Protein AF-A0A966EDP6-F1 (afdb_monomer_lite)

Structure (mmCIF, N/CA/C/O backbone):
data_AF-A0A966EDP6-F1
#
_entry.id   AF-A0A966EDP6-F1
#
loop_
_atom_site.group_PDB
_atom_site.id
_atom_site.type_symbol
_atom_site.label_atom_id
_atom_site.label_alt_id
_atom_site.label_comp_id
_atom_site.label_asym_id
_atom_site.label_entity_id
_atom_site.label_seq_id
_atom_site.pdbx_PDB_ins_code
_atom_site.Cartn_x
_atom_site.Cartn_y
_atom_site.Cartn_z
_atom_site.occupancy
_atom_site.B_iso_or_equiv
_atom_site.auth_seq_id
_atom_site.auth_comp_id
_atom_site.auth_asym_id
_atom_site.auth_atom_id
_atom_site.pdbx_PDB_model_num
ATOM 1 N N . MET A 1 1 ? 4.973 -8.907 -19.519 1.00 63.75 1 MET A N 1
ATOM 2 C CA . MET A 1 1 ? 4.890 -7.457 -19.222 1.00 63.75 1 MET A CA 1
ATOM 3 C C . MET A 1 1 ? 6.266 -6.964 -18.789 1.00 63.75 1 MET A C 1
ATOM 5 O O . MET A 1 1 ? 6.987 -7.720 -18.146 1.00 63.75 1 MET A O 1
ATOM 9 N N . ARG A 1 2 ? 6.685 -5.769 -19.232 1.00 78.50 2 ARG A N 1
ATOM 10 C CA . ARG A 1 2 ? 8.035 -5.213 -19.006 1.00 78.50 2 ARG A CA 1
ATOM 11 C C . ARG A 1 2 ? 7.975 -4.194 -17.868 1.00 78.50 2 ARG A C 1
ATOM 13 O O . ARG A 1 2 ? 7.036 -3.411 -17.807 1.00 78.50 2 ARG A O 1
ATOM 20 N N . LYS A 1 3 ? 8.975 -4.198 -16.982 1.00 82.62 3 LYS A N 1
ATOM 21 C CA . LYS A 1 3 ? 9.083 -3.228 -15.879 1.00 82.62 3 LYS A CA 1
ATOM 22 C C . LYS A 1 3 ? 9.094 -1.801 -16.444 1.00 82.62 3 LYS A C 1
ATOM 24 O O . LYS A 1 3 ? 9.793 -1.544 -17.423 1.00 82.62 3 LYS A O 1
ATOM 29 N N . ARG A 1 4 ? 8.347 -0.879 -15.820 1.00 84.31 4 ARG A N 1
ATOM 30 C CA . ARG A 1 4 ? 8.256 0.534 -16.254 1.00 84.31 4 ARG A CA 1
ATOM 31 C C . ARG A 1 4 ? 9.527 1.347 -15.982 1.00 84.31 4 ARG A C 1
ATOM 33 O O . ARG A 1 4 ? 9.633 2.482 -16.429 1.00 84.31 4 ARG A O 1
ATOM 40 N N . TRP A 1 5 ? 10.481 0.783 -15.248 1.00 87.44 5 TRP A N 1
ATOM 41 C CA . TRP A 1 5 ? 11.733 1.432 -14.878 1.00 87.44 5 TRP A CA 1
ATOM 42 C C . TRP A 1 5 ? 12.936 0.668 -15.422 1.00 87.44 5 TRP A C 1
ATOM 44 O O . TRP A 1 5 ? 12.939 -0.562 -15.470 1.00 87.44 5 TRP A O 1
ATOM 54 N N . GLN A 1 6 ? 13.969 1.419 -15.806 1.00 88.94 6 GLN A N 1
ATOM 55 C CA . GLN A 1 6 ? 15.251 0.864 -16.247 1.00 88.94 6 GLN A CA 1
ATOM 56 C C . GLN A 1 6 ? 16.182 0.618 -15.053 1.00 88.94 6 GLN A C 1
ATOM 58 O O . GLN A 1 6 ? 16.721 -0.474 -14.920 1.00 88.94 6 GLN A O 1
ATOM 63 N N . ASN A 1 7 ? 16.271 1.584 -14.132 1.00 91.06 7 ASN A N 1
ATOM 64 C CA . ASN A 1 7 ? 17.024 1.479 -12.882 1.00 91.06 7 ASN A CA 1
ATOM 65 C C . ASN A 1 7 ? 16.074 1.676 -11.69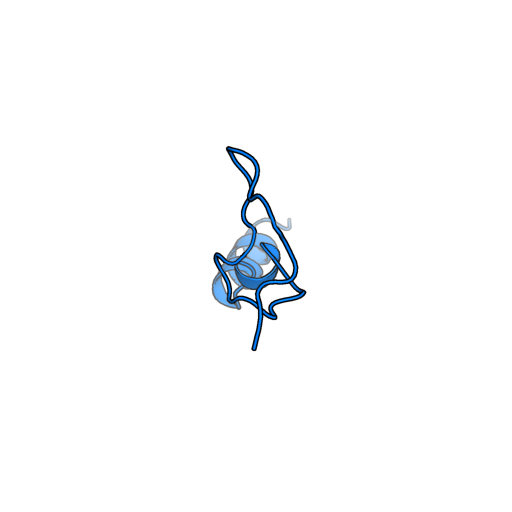5 1.00 91.06 7 ASN A C 1
ATOM 67 O O . ASN A 1 7 ? 15.240 2.581 -11.720 1.00 91.06 7 ASN A O 1
ATOM 71 N N . ARG A 1 8 ? 16.185 0.830 -10.665 1.00 91.56 8 ARG A N 1
ATOM 72 C CA . ARG A 1 8 ? 15.471 0.996 -9.389 1.00 91.56 8 ARG A CA 1
ATOM 73 C C . ARG A 1 8 ? 16.399 1.744 -8.422 1.00 91.56 8 ARG A C 1
ATOM 75 O O . ARG A 1 8 ? 17.427 1.171 -8.074 1.00 91.56 8 ARG A O 1
ATOM 82 N N . PRO A 1 9 ? 16.072 2.979 -7.998 1.00 93.81 9 PRO A N 1
ATOM 83 C CA . PRO A 1 9 ? 16.875 3.693 -7.009 1.00 93.81 9 PRO A CA 1
ATOM 84 C C . PRO A 1 9 ? 16.928 2.946 -5.674 1.00 93.81 9 PRO A C 1
ATOM 86 O O . PRO A 1 9 ? 15.967 2.265 -5.301 1.00 93.81 9 PRO A O 1
ATOM 89 N N . GLU A 1 10 ? 18.024 3.110 -4.939 1.00 94.25 10 GLU A N 1
ATOM 90 C CA . GLU A 1 10 ? 18.137 2.607 -3.570 1.00 94.25 10 GLU A CA 1
ATOM 91 C C . GLU A 1 10 ? 17.043 3.223 -2.679 1.00 94.25 10 GLU A C 1
ATOM 93 O O . GLU A 1 10 ? 16.685 4.391 -2.824 1.00 94.25 10 GLU A O 1
ATOM 98 N N . GLY A 1 11 ? 16.433 2.408 -1.815 1.00 91.50 11 GLY A N 1
ATOM 99 C CA . GLY A 1 11 ? 15.294 2.816 -0.981 1.00 91.50 11 GLY A CA 1
ATOM 100 C C . GLY A 1 11 ? 13.951 2.950 -1.717 1.00 91.50 11 GLY A C 1
ATOM 101 O O . GLY A 1 11 ? 12.923 3.173 -1.077 1.00 91.50 11 GLY A O 1
ATOM 102 N N . SER A 1 12 ? 13.909 2.788 -3.044 1.00 91.56 12 SER A N 1
ATOM 103 C CA . SER A 1 12 ? 12.649 2.801 -3.794 1.00 91.56 12 SER A CA 1
ATOM 104 C C . SER A 1 12 ? 11.829 1.533 -3.549 1.00 91.56 12 SER A C 1
ATOM 106 O O . SER A 1 12 ? 12.381 0.437 -3.458 1.00 91.56 12 SER A O 1
ATOM 108 N N . THR A 1 13 ? 10.501 1.678 -3.544 1.00 91.31 13 THR A N 1
ATOM 109 C CA . THR A 1 13 ? 9.521 0.578 -3.425 1.00 91.31 13 THR A CA 1
ATOM 110 C C . THR A 1 13 ? 8.977 0.089 -4.778 1.00 91.31 13 THR A C 1
ATOM 112 O O . THR A 1 13 ? 7.949 -0.586 -4.859 1.00 91.31 13 THR A O 1
ATOM 115 N N . TRP A 1 14 ? 9.631 0.451 -5.889 1.00 92.25 14 TRP A N 1
ATOM 116 C CA . TRP A 1 14 ? 9.166 0.099 -7.235 1.00 92.25 14 TRP A CA 1
ATOM 117 C C . TRP A 1 14 ? 9.174 -1.412 -7.486 1.00 92.25 14 TRP A C 1
ATOM 119 O O . TRP A 1 14 ? 10.219 -2.067 -7.449 1.00 92.25 14 TRP A O 1
ATOM 129 N N . GLY A 1 15 ? 7.994 -1.941 -7.813 1.00 91.75 15 GLY A N 1
ATOM 130 C CA . GLY A 1 15 ? 7.781 -3.354 -8.113 1.00 91.75 15 GLY A CA 1
ATOM 131 C C . GLY A 1 15 ? 7.508 -4.241 -6.907 1.00 91.75 15 GLY A C 1
ATOM 132 O O . GLY A 1 15 ? 7.188 -5.407 -7.115 1.00 91.75 15 GLY A O 1
ATOM 133 N N . ASP A 1 16 ? 7.570 -3.713 -5.682 1.00 94.88 16 ASP A N 1
ATOM 134 C CA . ASP A 1 16 ? 7.336 -4.509 -4.467 1.00 94.88 16 ASP A CA 1
ATOM 135 C C . ASP A 1 16 ? 5.904 -5.052 -4.395 1.00 94.88 1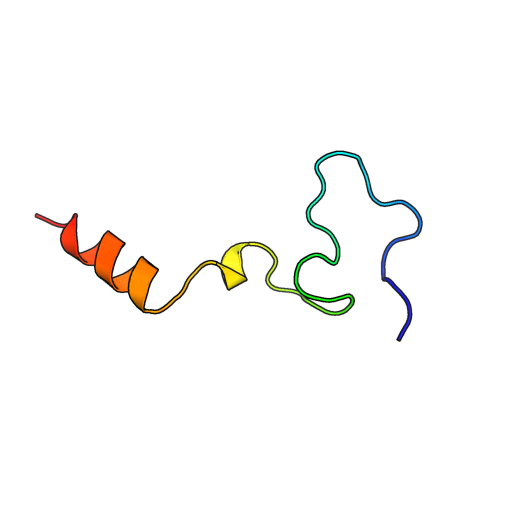6 ASP A C 1
ATOM 137 O O . ASP A 1 16 ? 5.670 -6.129 -3.858 1.00 94.88 16 ASP A O 1
ATOM 141 N N . PHE A 1 17 ? 4.954 -4.339 -5.005 1.00 94.50 17 PHE A N 1
ATOM 142 C CA . PHE A 1 17 ? 3.548 -4.739 -5.104 1.00 94.50 17 PHE A CA 1
ATOM 143 C C . PHE A 1 17 ? 3.172 -5.285 -6.492 1.00 94.50 17 PHE A C 1
ATOM 145 O O . PHE A 1 17 ? 1.994 -5.443 -6.801 1.00 94.50 17 PHE A O 1
ATOM 152 N N . GLY A 1 18 ? 4.164 -5.570 -7.340 1.00 93.38 18 GLY A N 1
ATOM 153 C CA . GLY A 1 18 ? 3.978 -6.009 -8.722 1.00 93.38 18 GLY A CA 1
ATOM 154 C C . GLY A 1 18 ? 4.481 -4.990 -9.745 1.00 93.38 18 GLY A C 1
ATOM 155 O O . GLY A 1 18 ? 4.536 -3.787 -9.498 1.00 93.38 18 GLY A O 1
ATOM 156 N N . VAL A 1 19 ? 4.873 -5.481 -10.923 1.00 92.75 19 VAL A N 1
ATOM 157 C CA . VAL A 1 19 ? 5.504 -4.650 -11.969 1.00 92.75 19 VAL A CA 1
ATOM 158 C C . VAL A 1 19 ? 4.558 -3.627 -12.598 1.00 92.75 19 VAL A C 1
ATOM 160 O O . VAL A 1 19 ? 5.017 -2.589 -13.075 1.00 92.75 19 VAL A O 1
ATOM 163 N N . ASP A 1 20 ? 3.256 -3.906 -12.548 1.00 91.81 20 ASP A N 1
ATOM 164 C CA . ASP A 1 20 ? 2.201 -3.057 -13.099 1.00 91.81 20 ASP A CA 1
ATOM 165 C C . ASP A 1 20 ? 1.428 -2.286 -12.023 1.00 91.81 20 ASP A C 1
ATOM 167 O O . ASP A 1 20 ? 0.604 -1.436 -12.366 1.00 91.81 20 ASP A O 1
ATOM 171 N N . ASP A 1 21 ? 1.723 -2.521 -10.738 1.00 92.00 21 ASP A N 1
ATOM 172 C CA . ASP A 1 21 ? 1.056 -1.854 -9.621 1.00 92.00 21 ASP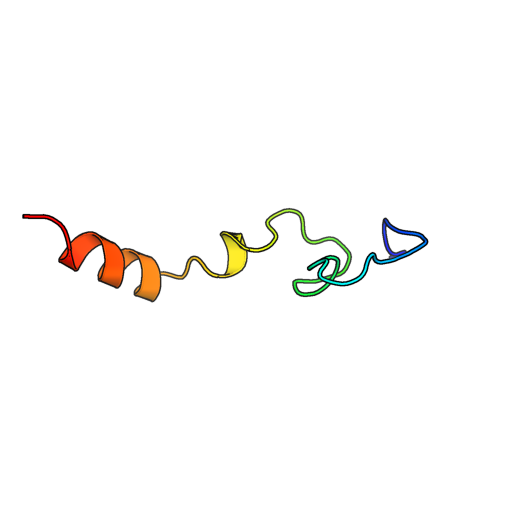 A CA 1
ATOM 173 C C . ASP A 1 21 ? 1.122 -0.327 -9.753 1.00 92.00 21 ASP A C 1
ATOM 175 O O . ASP A 1 21 ? 2.129 0.256 -10.169 1.00 92.00 21 ASP A O 1
ATOM 179 N N . GLN A 1 22 ? 0.013 0.322 -9.415 1.00 91.12 22 GLN A N 1
ATOM 180 C CA . GLN A 1 22 ? -0.145 1.776 -9.473 1.00 91.12 22 GLN A CA 1
ATOM 181 C C . GLN A 1 22 ? -0.427 2.381 -8.093 1.00 91.12 22 GLN A C 1
ATOM 183 O O . GLN A 1 22 ? -0.471 3.601 -7.961 1.00 91.12 22 GLN A O 1
ATOM 188 N N . ARG A 1 23 ? -0.632 1.549 -7.063 1.00 93.44 23 ARG A N 1
ATOM 189 C CA . ARG A 1 23 ? -1.071 1.988 -5.731 1.00 93.44 23 ARG A CA 1
ATOM 190 C C . ARG A 1 23 ? 0.095 2.185 -4.763 1.00 93.44 23 ARG A C 1
ATOM 192 O O . ARG A 1 23 ? -0.013 2.971 -3.821 1.00 93.44 23 ARG A O 1
ATOM 199 N N . GLY A 1 24 ? 1.210 1.488 -4.966 1.00 92.69 24 GLY A N 1
ATOM 200 C CA . GLY A 1 24 ? 2.374 1.532 -4.091 1.00 92.69 24 GLY A CA 1
ATOM 201 C C . GLY A 1 24 ? 2.009 1.179 -2.650 1.00 92.69 24 GLY A C 1
ATOM 202 O O . GLY A 1 24 ? 1.254 0.243 -2.385 1.00 92.69 24 GLY A O 1
ATOM 203 N N . ARG A 1 25 ? 2.499 1.977 -1.694 1.00 94.56 25 ARG A N 1
ATOM 204 C CA . ARG A 1 25 ? 2.246 1.756 -0.260 1.00 94.56 25 ARG A CA 1
ATOM 205 C C . ARG A 1 25 ? 0.769 1.832 0.143 1.00 94.56 25 ARG A C 1
ATOM 207 O O . ARG A 1 25 ? 0.442 1.350 1.220 1.00 94.56 25 ARG A O 1
ATOM 214 N N . LEU A 1 26 ? -0.137 2.338 -0.701 1.00 95.19 26 LEU A N 1
ATOM 215 C CA . LEU A 1 26 ? -1.580 2.249 -0.433 1.00 95.19 26 LEU A CA 1
ATOM 216 C C . LEU A 1 26 ? -2.088 0.801 -0.391 1.00 95.19 26 LEU A C 1
ATOM 218 O O . LEU A 1 26 ? -3.145 0.551 0.181 1.00 95.19 26 LEU A O 1
ATOM 222 N N . ASN A 1 27 ? -1.346 -0.165 -0.941 1.00 96.31 27 ASN A N 1
ATOM 223 C CA . ASN A 1 27 ? -1.647 -1.587 -0.771 1.00 96.31 27 ASN A CA 1
ATOM 224 C C . ASN A 1 27 ? -1.487 -2.068 0.685 1.00 96.31 27 ASN A C 1
ATOM 226 O O . ASN A 1 27 ? -2.066 -3.084 1.051 1.00 96.31 27 ASN A O 1
ATOM 230 N N . LEU A 1 28 ? -0.757 -1.330 1.533 1.00 96.25 28 LEU A N 1
ATOM 231 C CA . LEU A 1 28 ? -0.648 -1.615 2.970 1.00 96.25 28 LEU A CA 1
ATOM 232 C C . LEU A 1 28 ? -1.912 -1.217 3.748 1.00 96.25 28 LEU A C 1
ATOM 234 O O . LEU A 1 28 ? -2.070 -1.606 4.906 1.00 96.25 28 LEU A O 1
ATOM 238 N N . LEU A 1 29 ? -2.812 -0.442 3.135 1.00 97.31 29 LEU A N 1
ATOM 239 C CA . LEU A 1 29 ? -4.080 -0.071 3.744 1.00 97.31 29 LEU A CA 1
ATOM 240 C C . LEU A 1 29 ? -5.060 -1.247 3.644 1.00 97.31 29 LEU A C 1
ATOM 242 O O . LEU A 1 29 ? -5.770 -1.415 2.653 1.00 97.31 29 LEU A O 1
ATOM 246 N N . THR A 1 30 ? -5.082 -2.072 4.687 1.00 97.12 30 THR A N 1
ATOM 247 C CA . THR A 1 30 ? -6.023 -3.187 4.837 1.00 97.12 30 THR A CA 1
ATOM 248 C C . THR A 1 30 ? -7.228 -2.783 5.687 1.00 97.12 30 THR A C 1
ATOM 250 O O . THR A 1 30 ? -7.191 -1.795 6.422 1.00 97.12 30 THR A O 1
ATOM 253 N N . ALA A 1 31 ? -8.291 -3.593 5.666 1.00 98.19 31 ALA A N 1
ATOM 254 C CA . ALA A 1 31 ? -9.442 -3.406 6.554 1.00 98.19 31 ALA A CA 1
ATOM 255 C C . ALA A 1 31 ? -9.064 -3.449 8.049 1.00 98.19 31 ALA A 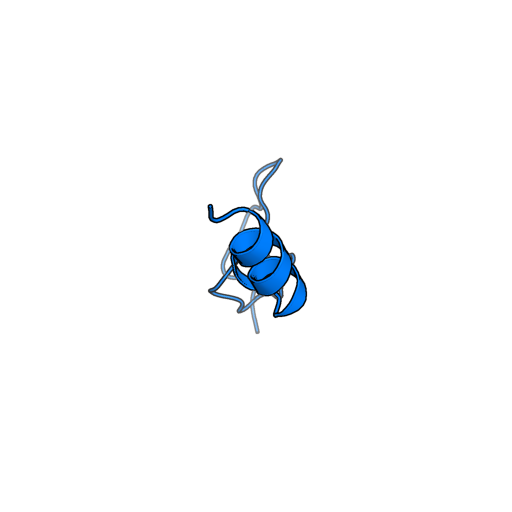C 1
ATOM 257 O O . ALA A 1 31 ? -9.735 -2.850 8.887 1.00 98.19 31 ALA A O 1
ATOM 258 N N . GLU A 1 32 ? -7.995 -4.159 8.412 1.00 98.31 32 GLU A N 1
ATOM 259 C CA . GLU A 1 32 ? -7.452 -4.135 9.771 1.00 98.31 32 GLU A CA 1
ATOM 260 C C . GLU A 1 32 ? -6.824 -2.777 10.101 1.00 98.31 32 GLU A C 1
ATOM 262 O O . GLU A 1 32 ? -7.155 -2.194 11.129 1.00 98.31 32 GLU A O 1
ATOM 267 N N . LYS A 1 33 ? -5.982 -2.234 9.210 1.00 98.25 33 LYS A N 1
ATOM 268 C CA . LYS A 1 33 ? -5.373 -0.908 9.396 1.00 98.25 33 LYS A CA 1
ATOM 269 C C . LYS A 1 33 ? -6.408 0.210 9.467 1.00 98.25 33 LYS A C 1
ATOM 271 O O . LYS A 1 33 ? -6.257 1.115 10.280 1.00 98.25 33 LYS A O 1
ATOM 276 N N . VAL A 1 34 ? -7.490 0.108 8.696 1.00 97.62 34 VAL A N 1
ATOM 277 C CA .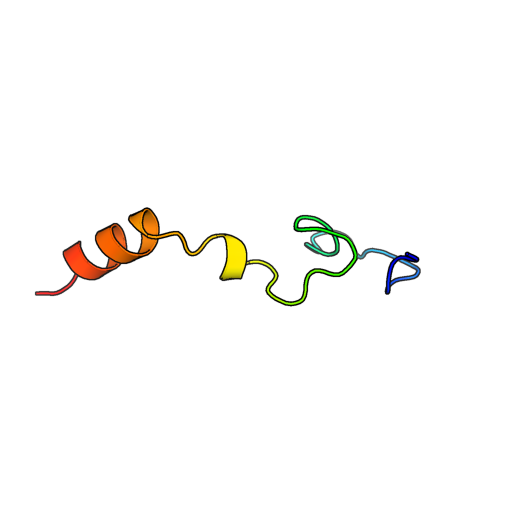 VAL A 1 34 ? -8.628 1.033 8.807 1.00 97.62 34 VAL A CA 1
ATOM 278 C C . VAL A 1 34 ? -9.258 0.964 10.200 1.00 97.62 34 VAL A C 1
ATOM 280 O O . VAL A 1 34 ? -9.438 1.998 10.836 1.00 97.62 34 VAL A O 1
ATOM 283 N N . ARG A 1 35 ? -9.546 -0.241 10.712 1.00 98.19 35 ARG A N 1
ATOM 284 C CA . ARG A 1 35 ? -10.114 -0.416 12.060 1.00 98.19 35 ARG A CA 1
ATOM 285 C C . ARG A 1 35 ? -9.189 0.108 13.163 1.00 98.19 35 ARG A C 1
ATOM 287 O O . ARG A 1 35 ? -9.687 0.726 14.096 1.00 98.19 35 ARG A O 1
ATOM 294 N N . GLN A 1 36 ? -7.875 -0.102 13.037 1.00 98.25 36 GLN A N 1
ATOM 295 C CA . GLN A 1 36 ? -6.877 0.453 13.962 1.00 98.25 36 GLN A CA 1
ATOM 296 C C . GLN A 1 36 ? -6.959 1.985 14.010 1.00 98.25 36 GLN A C 1
ATOM 298 O O . GLN A 1 36 ? -7.093 2.537 15.093 1.00 98.25 36 GLN A O 1
ATOM 303 N N . GLY A 1 37 ? -6.983 2.658 12.854 1.00 97.25 37 GLY A N 1
ATOM 304 C CA . GLY A 1 37 ? -7.084 4.120 12.806 1.00 97.25 37 GLY A CA 1
ATOM 305 C C . GLY A 1 37 ? -8.403 4.667 13.364 1.00 97.25 37 GLY A C 1
ATOM 306 O O . GLY A 1 37 ? -8.402 5.668 14.071 1.00 97.25 37 GLY A O 1
ATOM 307 N N . V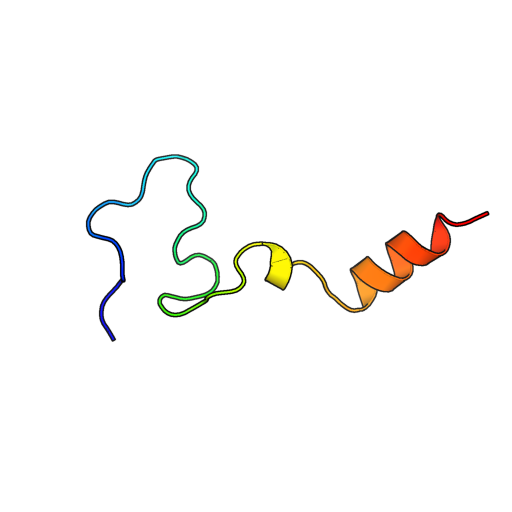AL A 1 38 ? -9.535 3.998 13.108 1.00 98.06 38 VAL A N 1
ATOM 308 C CA . VAL A 1 38 ? -10.839 4.410 13.671 1.00 98.06 38 VAL A CA 1
ATOM 309 C C . VAL A 1 38 ? -10.847 4.324 15.199 1.00 98.06 38 VAL A C 1
ATOM 311 O O . VAL A 1 38 ? -11.448 5.175 15.847 1.00 98.06 38 VAL A O 1
ATOM 314 N N . ALA A 1 39 ? -10.159 3.341 15.786 1.00 98.06 39 ALA A N 1
ATOM 315 C CA . ALA A 1 39 ? -10.069 3.194 17.239 1.00 98.06 39 ALA A CA 1
ATOM 316 C C . ALA A 1 39 ? -9.320 4.349 17.939 1.00 98.06 39 ALA A C 1
ATOM 318 O O . ALA A 1 39 ? -9.426 4.485 19.156 1.00 98.06 39 ALA A O 1
ATOM 319 N N . GLU A 1 40 ? -8.576 5.179 17.200 1.00 98.06 40 GLU A N 1
ATOM 320 C CA . GLU A 1 40 ? -7.852 6.337 17.743 1.00 98.06 40 GLU A CA 1
ATOM 321 C C . GLU A 1 40 ? -8.723 7.603 17.858 1.00 98.06 40 GLU A C 1
ATOM 323 O O . GLU A 1 40 ? -8.319 8.571 18.505 1.00 98.06 40 GLU A O 1
ATOM 328 N N . VAL A 1 41 ? -9.921 7.612 17.263 1.00 95.62 41 VAL A N 1
ATOM 329 C CA . VAL A 1 41 ? -10.837 8.763 17.284 1.00 95.62 41 VAL A CA 1
ATOM 330 C C . VAL A 1 41 ? -11.533 8.871 18.651 1.00 95.62 41 VAL A C 1
ATOM 332 O O . VAL A 1 41 ? -12.102 7.892 19.134 1.00 95.62 41 VAL A O 1
ATOM 335 N N . ARG A 1 42 ? -11.500 10.062 19.266 1.00 82.12 42 ARG A N 1
ATOM 336 C CA . ARG A 1 42 ? -12.195 10.418 20.519 1.00 82.12 42 ARG A CA 1
ATOM 337 C C . ARG A 1 42 ? -13.211 11.525 20.290 1.00 82.12 42 ARG A C 1
ATOM 339 O O . ARG A 1 42 ? -12.913 12.407 19.454 1.00 82.12 42 ARG A O 1
#

Secondary structure (DSSP, 8-state):
---S-SS--TT--TTTT-TT-S-GGGGG--HHHHHHHHTT--

Foldseek 3Di:
DDAPDPDADPPDQAQVVHRPDDCGCVVVDDPVVVVVVVVPDD

pLDDT: mean 92.52, std 6.47, range [63.75, 98.31]

Sequence (42 aa):
MRKRWQNRPEGSTWGDFGVDDQRGRLNLLTAEKVRQGVAEVR

Radius of gyration: 14.75 Å; chains: 1; bounding box: 30×18×40 Å